Protein AF-A0A1E3PKC6-F1 (afdb_monomer)

pLDDT: mean 86.84, std 13.43, range [43.38, 97.5]

Radius of gyration: 14.06 Å; Cα contacts (8 Å, |Δi|>4): 110; chains: 1; bounding box: 42×38×21 Å

Solvent-accessible surface area (backbone atoms only — not comparable to full-atom values): 4384 Å² total; per-residue (Å²): 136,86,81,82,74,80,76,77,85,67,42,54,83,31,30,39,20,32,50,40,71,52,76,65,33,49,52,51,53,60,59,42,60,79,57,45,47,62,41,45,34,32,28,49,100,64,84,69,54,71,81,77,39,66,84,43,43,83,44,55,65,69,53,40,68,73,63,33,78,42,79,48,111

Mean predicted aligned error: 6.53 Å

Secondary structure (DSSP, 8-state):
------PPPPGGG-EEEEE--SHHHHHHHHHHHHTT-SEEEEE-SSPPPHHHHTTPEE--HHHHHHH-SEEE-

InterPro domains:
  IPR006140 D-isomer specific 2-hydroxyacid dehydrogenase, NAD-binding domain [PF02826] (3-72)
  IPR036291 NAD(P)-binding domain superfamily [SSF51735] (5-72)

Organism: NCBI:txid857566

Structure (mmCIF, N/CA/C/O backbone):
data_AF-A0A1E3PKC6-F1
#
_entry.id   AF-A0A1E3PKC6-F1
#
loop_
_atom_site.group_PDB
_atom_site.id
_atom_site.type_symbol
_atom_site.label_atom_id
_atom_site.label_alt_id
_atom_site.label_comp_id
_atom_site.label_asym_id
_atom_site.label_entity_id
_atom_site.label_seq_id
_atom_site.pdbx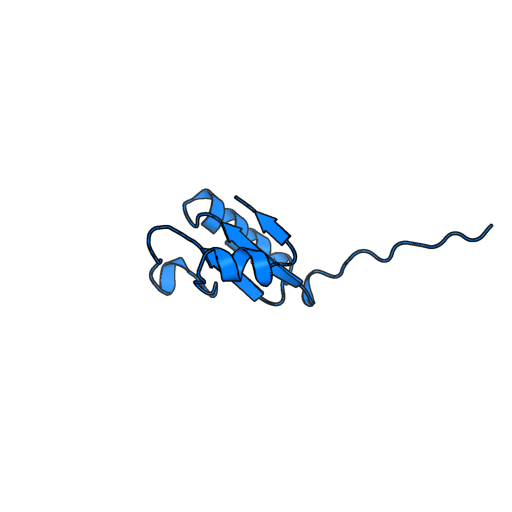_PDB_ins_code
_atom_site.Cartn_x
_atom_site.Cartn_y
_atom_site.Cartn_z
_atom_site.occupancy
_atom_site.B_iso_or_equiv
_atom_site.auth_seq_id
_atom_site.auth_comp_id
_atom_site.auth_asym_id
_atom_site.auth_atom_id
_atom_site.pdbx_PDB_model_num
ATOM 1 N N . MET A 1 1 ? 30.715 -28.659 -6.565 1.00 43.38 1 MET A N 1
ATOM 2 C CA . MET A 1 1 ? 30.274 -27.255 -6.471 1.00 43.38 1 MET A CA 1
ATOM 3 C C . MET A 1 1 ? 28.874 -27.179 -7.060 1.00 43.38 1 MET A C 1
ATOM 5 O O . MET A 1 1 ? 28.752 -27.165 -8.274 1.00 43.38 1 MET A O 1
ATOM 9 N N . ASP A 1 2 ? 27.838 -27.243 -6.223 1.00 50.22 2 ASP A N 1
ATOM 10 C CA . ASP A 1 2 ? 26.454 -26.970 -6.634 1.00 50.22 2 ASP A CA 1
ATOM 11 C C . ASP A 1 2 ? 26.195 -25.484 -6.359 1.00 50.22 2 ASP A C 1
ATOM 13 O O . ASP A 1 2 ? 26.082 -25.075 -5.206 1.00 50.22 2 ASP A O 1
ATOM 17 N N . GLN A 1 3 ? 26.256 -24.644 -7.394 1.00 51.72 3 GLN A N 1
ATOM 18 C CA . GLN A 1 3 ? 25.856 -23.243 -7.278 1.00 51.72 3 GLN A CA 1
ATOM 19 C C . GLN A 1 3 ? 24.369 -23.164 -7.611 1.00 51.72 3 GLN A C 1
ATOM 21 O O . GLN A 1 3 ? 23.994 -22.952 -8.762 1.00 51.72 3 GLN A O 1
ATOM 26 N N . SER A 1 4 ? 23.520 -23.360 -6.605 1.00 53.72 4 SER A N 1
ATOM 27 C CA . SER A 1 4 ? 22.082 -23.144 -6.728 1.00 53.72 4 SER A CA 1
ATOM 28 C C . SER A 1 4 ? 21.835 -21.635 -6.894 1.00 53.72 4 SER A C 1
ATOM 30 O O . SER A 1 4 ? 21.891 -20.859 -5.942 1.00 53.72 4 SER A O 1
ATOM 32 N N . TYR A 1 5 ? 21.649 -21.193 -8.136 1.00 54.19 5 TYR A N 1
ATOM 33 C CA . TYR A 1 5 ? 21.328 -19.808 -8.469 1.00 54.19 5 TYR A CA 1
ATOM 34 C C . TYR A 1 5 ? 19.896 -19.525 -7.996 1.00 54.19 5 TYR A C 1
ATOM 36 O O . TYR A 1 5 ? 18.946 -20.096 -8.534 1.00 54.19 5 TYR A O 1
ATOM 44 N N . THR A 1 6 ? 1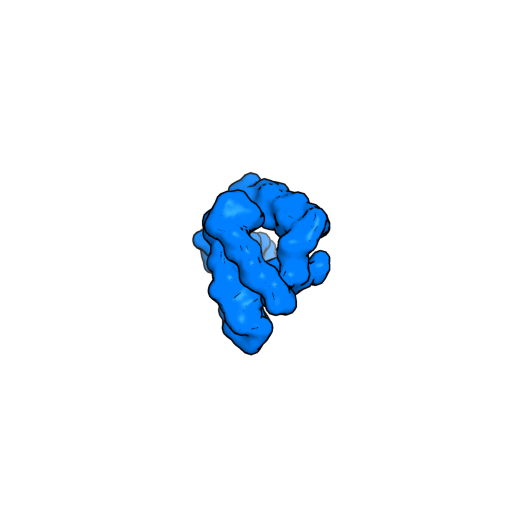9.713 -18.669 -6.989 1.00 54.69 6 THR A N 1
ATOM 45 C CA . THR A 1 6 ? 18.379 -18.154 -6.654 1.00 54.69 6 THR A CA 1
ATOM 46 C C . THR A 1 6 ? 17.896 -17.327 -7.839 1.00 54.69 6 THR A C 1
ATOM 48 O O . THR A 1 6 ? 18.387 -16.224 -8.079 1.00 54.69 6 THR A O 1
ATOM 51 N N . VAL A 1 7 ? 16.958 -17.873 -8.614 1.00 62.72 7 VAL A N 1
ATOM 52 C CA . VAL A 1 7 ? 16.226 -17.107 -9.623 1.00 62.72 7 VAL A CA 1
ATOM 53 C C . VAL A 1 7 ? 15.516 -15.955 -8.905 1.00 62.72 7 VAL A C 1
ATOM 55 O O . VAL A 1 7 ? 14.825 -16.170 -7.909 1.00 62.72 7 VAL A O 1
ATOM 58 N N . GLY A 1 8 ? 15.756 -14.717 -9.344 1.00 60.44 8 GLY A N 1
ATOM 59 C CA . GLY A 1 8 ? 15.073 -13.553 -8.782 1.00 60.44 8 GLY A CA 1
ATOM 60 C C . GLY A 1 8 ? 13.559 -13.715 -8.925 1.00 60.44 8 GLY A C 1
ATOM 61 O O . GLY A 1 8 ? 13.088 -14.224 -9.941 1.00 60.44 8 GLY A O 1
ATOM 62 N N . ASN A 1 9 ? 12.795 -13.312 -7.907 1.00 62.91 9 ASN A N 1
ATOM 63 C CA . ASN A 1 9 ? 11.336 -13.349 -7.990 1.00 62.91 9 ASN A CA 1
ATOM 64 C C . ASN A 1 9 ? 10.865 -12.385 -9.085 1.00 62.91 9 ASN A C 1
ATOM 66 O O . ASN A 1 9 ? 11.084 -11.179 -8.982 1.00 62.91 9 ASN A O 1
ATOM 70 N N . ASP A 1 10 ? 10.193 -12.919 -10.101 1.00 69.69 10 ASP A N 1
ATOM 71 C CA . ASP A 1 10 ? 9.563 -12.120 -11.144 1.00 69.69 10 ASP A CA 1
ATOM 72 C C . ASP A 1 10 ? 8.373 -11.325 -10.560 1.00 69.69 10 ASP A C 1
ATOM 74 O O . ASP A 1 10 ? 7.463 -11.922 -9.967 1.00 69.69 10 ASP A O 1
ATOM 78 N N . PRO A 1 11 ? 8.359 -9.986 -10.682 1.00 67.12 11 PRO A N 1
ATOM 79 C CA . PRO A 1 11 ? 7.301 -9.149 -10.120 1.00 67.12 11 PRO A CA 1
ATOM 80 C C . PRO A 1 11 ? 5.959 -9.332 -10.840 1.00 67.12 11 PRO A C 1
ATOM 82 O O . PRO A 1 11 ? 4.913 -9.086 -10.236 1.00 67.12 11 PRO A O 1
ATOM 85 N N . SER A 1 12 ? 5.940 -9.829 -12.081 1.00 75.19 12 SER A N 1
ATOM 86 C CA . SER A 1 12 ? 4.714 -9.962 -12.874 1.00 75.19 12 SER A CA 1
ATOM 87 C C . SER A 1 12 ? 3.744 -11.018 -12.379 1.00 75.19 12 SER A C 1
ATOM 89 O O . SER A 1 12 ? 2.570 -10.991 -12.740 1.00 75.19 12 SER A O 1
ATOM 91 N N . SER A 1 13 ? 4.182 -11.893 -11.476 1.00 80.44 13 SER A N 1
ATOM 92 C CA . SER A 1 13 ? 3.299 -12.838 -10.786 1.00 80.44 13 SER A CA 1
ATOM 93 C C . SER A 1 13 ? 2.871 -12.381 -9.387 1.00 80.44 13 SER A C 1
ATOM 95 O O . SER A 1 13 ? 2.138 -13.110 -8.718 1.00 80.44 13 SER A O 1
ATOM 97 N N . LYS A 1 14 ? 3.313 -11.201 -8.933 1.00 88.75 14 LYS A N 1
ATOM 98 C CA . LYS A 1 14 ? 3.253 -10.778 -7.527 1.00 88.75 14 LYS A CA 1
ATOM 99 C C . LYS A 1 14 ? 2.243 -9.666 -7.269 1.00 88.75 14 LYS A C 1
ATOM 101 O O . LYS A 1 14 ? 1.967 -8.839 -8.141 1.00 88.75 14 LYS A O 1
ATOM 106 N N . ILE A 1 15 ? 1.694 -9.664 -6.056 1.00 94.25 15 ILE A N 1
ATOM 107 C CA . ILE A 1 15 ? 0.765 -8.645 -5.567 1.00 94.25 15 ILE A CA 1
ATOM 108 C C . ILE A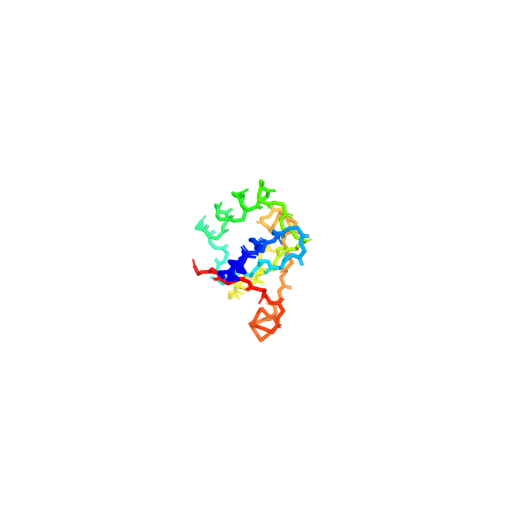 1 15 ? 1.516 -7.658 -4.673 1.00 94.25 15 ILE A C 1
ATOM 110 O O . ILE A 1 15 ? 2.131 -8.049 -3.679 1.00 94.25 15 ILE A O 1
ATOM 114 N N . LEU A 1 16 ? 1.423 -6.373 -5.011 1.00 95.19 16 LEU A N 1
ATOM 115 C CA . LEU A 1 16 ? 1.942 -5.283 -4.193 1.00 95.19 16 LEU A CA 1
ATOM 116 C C . LEU A 1 16 ? 0.836 -4.722 -3.292 1.00 95.19 16 LEU A C 1
ATOM 118 O O . LEU A 1 16 ? -0.177 -4.233 -3.789 1.00 95.19 16 LEU A O 1
ATOM 122 N N . GLY A 1 17 ? 1.056 -4.754 -1.982 1.00 96.94 17 GLY A N 1
ATOM 123 C CA . GLY A 1 17 ? 0.233 -4.109 -0.964 1.00 96.94 17 GLY A CA 1
ATOM 124 C C . GLY A 1 17 ? 0.788 -2.750 -0.548 1.00 96.94 17 GLY A C 1
ATOM 125 O O . GLY A 1 17 ? 1.952 -2.643 -0.168 1.00 96.94 17 GLY A O 1
ATOM 126 N N . ILE A 1 18 ? -0.048 -1.715 -0.561 1.00 96.38 18 ILE A N 1
ATOM 127 C CA . ILE A 1 18 ? 0.306 -0.369 -0.087 1.00 96.38 18 ILE A CA 1
ATOM 128 C C . ILE A 1 18 ? -0.533 -0.038 1.149 1.00 96.38 18 ILE A C 1
ATOM 130 O O . ILE A 1 18 ? -1.757 0.107 1.075 1.00 96.38 18 ILE A O 1
ATOM 134 N N . LEU A 1 19 ? 0.124 0.073 2.300 1.00 95.12 19 LEU A N 1
ATOM 135 C CA . LEU A 1 19 ? -0.494 0.463 3.558 1.00 95.12 19 LEU A CA 1
ATOM 136 C C . LEU A 1 19 ? -0.396 1.982 3.719 1.00 95.12 19 LEU A C 1
ATOM 138 O O . LEU A 1 19 ? 0.638 2.504 4.105 1.00 95.12 19 LEU A O 1
ATOM 142 N N . GLY A 1 20 ? -1.491 2.690 3.456 1.00 90.75 20 GLY A N 1
ATOM 143 C CA . GLY A 1 20 ? -1.532 4.150 3.489 1.00 90.75 20 GLY A CA 1
ATOM 144 C C . GLY A 1 20 ? -1.307 4.754 2.106 1.00 90.75 20 GLY A C 1
ATOM 145 O O . GLY A 1 20 ? -0.185 4.941 1.645 1.00 90.75 20 GLY A O 1
ATOM 146 N N . MET A 1 21 ? -2.400 5.117 1.434 1.00 92.25 21 MET A N 1
ATOM 147 C CA . MET A 1 21 ? -2.347 5.660 0.075 1.00 92.25 21 MET A CA 1
ATOM 148 C C . MET A 1 21 ? -2.414 7.196 0.038 1.00 92.25 21 MET A C 1
ATOM 150 O O . MET A 1 21 ? -3.284 7.786 -0.600 1.00 92.25 21 MET A O 1
ATOM 154 N N . ASP A 1 22 ? -1.486 7.841 0.750 1.00 89.56 22 ASP A N 1
ATOM 155 C CA . ASP A 1 22 ? -1.292 9.300 0.733 1.00 89.56 22 ASP A CA 1
ATOM 156 C C . ASP A 1 22 ? -0.344 9.722 -0.423 1.00 89.56 22 ASP A C 1
ATOM 158 O O . ASP A 1 22 ? -0.264 9.046 -1.448 1.00 89.56 22 ASP A O 1
ATOM 162 N N . GLY A 1 23 ? 0.368 10.852 -0.348 1.00 89.25 23 GLY A N 1
ATOM 163 C CA . GLY A 1 23 ? 1.336 11.291 -1.361 1.00 89.25 23 GLY A CA 1
ATOM 164 C C . GLY A 1 23 ? 2.419 10.251 -1.649 1.00 89.25 23 GLY A C 1
ATOM 165 O O . GLY A 1 23 ? 2.684 9.960 -2.815 1.00 89.25 23 GLY A O 1
ATOM 166 N N . ILE A 1 24 ? 2.977 9.637 -0.601 1.00 89.62 24 ILE A N 1
ATOM 167 C CA . ILE A 1 24 ? 4.021 8.610 -0.730 1.00 89.62 24 ILE A CA 1
ATOM 168 C C . ILE A 1 24 ? 3.446 7.351 -1.383 1.00 89.62 24 ILE A C 1
ATOM 170 O O . ILE A 1 24 ? 3.955 6.918 -2.413 1.00 89.62 24 ILE A O 1
ATOM 174 N N . GLY A 1 25 ? 2.336 6.819 -0.862 1.00 91.56 25 GLY A N 1
ATOM 175 C CA . GLY A 1 25 ? 1.693 5.631 -1.428 1.00 91.56 25 GLY A CA 1
ATOM 176 C C . GLY A 1 25 ? 1.304 5.805 -2.901 1.00 91.56 25 GLY A C 1
ATOM 177 O O . GLY A 1 25 ? 1.501 4.897 -3.707 1.00 91.56 25 GLY A O 1
ATOM 178 N N . ARG A 1 26 ? 0.844 7.000 -3.302 1.00 92.88 26 ARG A N 1
ATOM 179 C CA . ARG A 1 26 ? 0.553 7.316 -4.713 1.00 92.88 26 ARG A CA 1
ATOM 180 C C . ARG A 1 26 ? 1.807 7.358 -5.586 1.00 92.88 26 ARG A C 1
ATOM 182 O O . ARG A 1 26 ? 1.750 6.879 -6.719 1.00 92.88 26 ARG A O 1
ATOM 189 N N . ALA A 1 27 ? 2.916 7.895 -5.075 1.00 92.56 27 ALA A N 1
ATOM 190 C CA . ALA A 1 27 ? 4.196 7.906 -5.780 1.00 92.56 27 ALA A CA 1
ATOM 191 C C . ALA A 1 27 ? 4.768 6.488 -5.935 1.00 92.56 27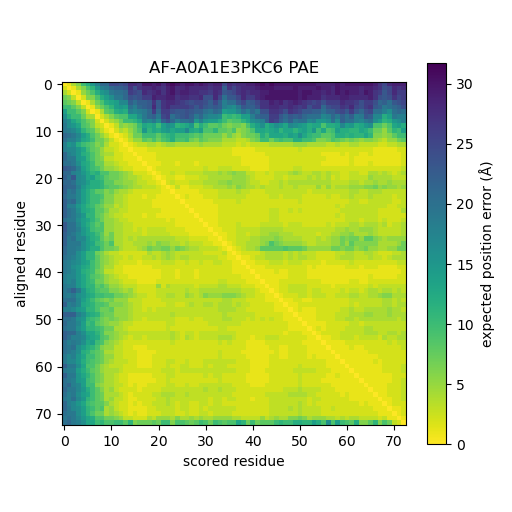 ALA A C 1
ATOM 193 O O . ALA A 1 27 ? 5.202 6.117 -7.023 1.00 92.56 27 ALA A O 1
ATOM 194 N N . VAL A 1 28 ? 4.697 5.669 -4.880 1.00 91.62 28 VAL A N 1
ATOM 195 C CA . VAL A 1 28 ? 5.104 4.256 -4.907 1.00 91.62 28 VAL A CA 1
ATOM 196 C C . VAL A 1 28 ? 4.275 3.479 -5.924 1.00 91.62 28 VAL A C 1
ATOM 198 O O . VAL A 1 28 ? 4.835 2.776 -6.762 1.00 91.62 28 VAL A O 1
ATOM 201 N N . ARG A 1 29 ? 2.949 3.643 -5.912 1.00 93.50 29 ARG A N 1
ATOM 202 C CA . ARG A 1 29 ? 2.036 3.041 -6.894 1.00 93.50 29 ARG A CA 1
ATOM 203 C C . ARG A 1 29 ? 2.412 3.425 -8.330 1.00 93.50 29 ARG A C 1
ATOM 205 O O . ARG A 1 29 ? 2.467 2.547 -9.185 1.00 93.50 29 ARG A O 1
ATOM 212 N N . GLU A 1 30 ? 2.703 4.702 -8.589 1.00 92.31 30 GLU A N 1
ATOM 213 C CA . GLU A 1 30 ? 3.108 5.171 -9.923 1.00 92.31 30 GLU A CA 1
ATOM 214 C C . GLU A 1 30 ? 4.402 4.496 -10.392 1.00 92.31 30 GLU A C 1
ATOM 216 O O . GLU A 1 30 ? 4.457 3.952 -11.492 1.00 92.31 30 GLU A O 1
ATOM 221 N N . GLN A 1 31 ? 5.425 4.452 -9.534 1.00 89.81 31 GLN A N 1
ATOM 222 C CA . GLN A 1 31 ? 6.687 3.776 -9.849 1.00 89.81 31 GLN A CA 1
ATOM 223 C C . GLN A 1 31 ? 6.489 2.268 -10.053 1.00 89.81 31 GLN A C 1
ATOM 225 O O . GLN A 1 31 ? 7.112 1.659 -10.921 1.00 89.81 31 GLN A O 1
ATOM 230 N N . SER A 1 32 ? 5.564 1.673 -9.301 1.00 88.94 32 SER A N 1
ATOM 231 C CA . SER A 1 32 ? 5.266 0.241 -9.349 1.00 88.94 32 SER A CA 1
ATOM 232 C C . SER A 1 32 ? 4.593 -0.197 -10.648 1.00 88.94 32 SER A C 1
ATOM 234 O O . SER A 1 32 ? 4.711 -1.364 -11.018 1.00 88.94 32 SER A O 1
ATOM 236 N N . LYS A 1 33 ? 3.955 0.714 -11.397 1.00 86.19 33 LYS A N 1
ATOM 237 C CA . LYS A 1 33 ? 3.435 0.396 -12.737 1.00 86.19 33 LYS A CA 1
ATOM 238 C C . LYS A 1 33 ? 4.530 -0.075 -13.688 1.00 86.19 33 LYS A C 1
ATOM 240 O O . LYS A 1 33 ? 4.307 -1.001 -14.460 1.00 86.19 33 LYS A O 1
ATOM 245 N N . ALA A 1 34 ? 5.711 0.541 -13.619 1.00 85.50 34 ALA A N 1
ATOM 246 C CA . ALA A 1 34 ? 6.844 0.174 -14.464 1.00 85.50 34 ALA A CA 1
ATOM 247 C C . ALA A 1 34 ? 7.466 -1.174 -14.063 1.00 85.50 34 ALA A C 1
ATOM 249 O O . ALA A 1 34 ? 8.135 -1.806 -14.875 1.00 85.50 34 ALA A O 1
ATOM 250 N N . LEU A 1 35 ? 7.225 -1.625 -12.828 1.00 83.69 35 LEU A N 1
ATOM 251 C CA . LEU A 1 35 ? 7.717 -2.901 -12.304 1.00 83.69 35 LEU A CA 1
ATOM 252 C C . LEU A 1 35 ? 6.835 -4.089 -12.712 1.00 83.69 35 LEU A C 1
ATOM 254 O O . LEU A 1 35 ? 7.218 -5.234 -12.496 1.00 83.69 35 LEU A O 1
ATOM 258 N N . GLY A 1 36 ? 5.672 -3.829 -13.316 1.00 82.44 36 GLY A N 1
ATOM 259 C CA . GLY A 1 36 ? 4.853 -4.857 -13.948 1.00 82.44 36 GLY A CA 1
ATOM 260 C C . GLY A 1 36 ? 4.171 -5.817 -12.979 1.00 82.44 36 GLY A C 1
ATOM 261 O O . GLY A 1 36 ? 3.929 -6.949 -13.377 1.00 82.44 36 GLY A O 1
ATOM 262 N N . PHE A 1 37 ? 3.867 -5.404 -11.742 1.00 89.12 37 PHE A N 1
ATOM 263 C CA . PHE A 1 37 ? 3.134 -6.235 -10.777 1.00 89.12 37 PHE A CA 1
ATOM 264 C C . PHE A 1 37 ? 1.804 -6.748 -11.334 1.00 89.12 37 PHE A C 1
ATOM 266 O O . PHE A 1 37 ? 1.083 -6.020 -12.017 1.00 89.12 37 PHE A O 1
ATOM 273 N N . LYS A 1 38 ? 1.428 -7.975 -10.954 1.00 89.56 38 LYS A N 1
ATOM 274 C CA . LYS A 1 38 ? 0.141 -8.574 -11.341 1.00 89.56 38 LYS A CA 1
ATOM 275 C C . LYS A 1 38 ? -1.040 -7.728 -10.873 1.00 89.56 38 LYS A C 1
ATOM 277 O O . LYS A 1 38 ? -2.042 -7.598 -11.573 1.00 89.56 38 LYS A O 1
ATOM 282 N N . LYS A 1 39 ? -0.951 -7.232 -9.637 1.00 93.44 39 LYS A N 1
ATOM 283 C CA . LYS A 1 39 ? -2.003 -6.453 -8.986 1.00 93.44 39 LYS A CA 1
ATOM 284 C C . LYS A 1 39 ? -1.402 -5.536 -7.931 1.00 93.44 39 LYS A C 1
ATOM 286 O O . LYS A 1 39 ? -0.466 -5.923 -7.235 1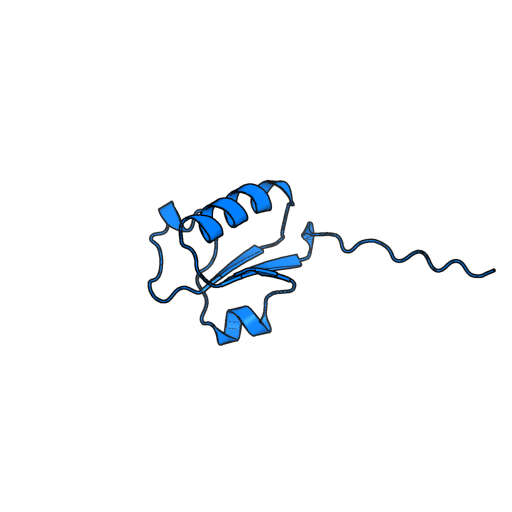.00 93.44 39 LYS A O 1
ATOM 291 N N . ILE A 1 40 ? -1.995 -4.357 -7.785 1.00 95.06 40 ILE A N 1
ATOM 292 C CA . ILE A 1 40 ? -1.722 -3.446 -6.676 1.00 95.06 40 ILE A CA 1
ATOM 293 C C . ILE A 1 40 ? -2.987 -3.373 -5.822 1.00 95.06 40 ILE A C 1
ATOM 295 O O . ILE A 1 40 ? -4.071 -3.086 -6.335 1.00 95.06 40 ILE A O 1
ATOM 299 N N . ILE A 1 41 ? -2.852 -3.655 -4.531 1.00 97.19 41 ILE A N 1
ATOM 300 C CA . ILE A 1 41 ? -3.917 -3.528 -3.536 1.00 97.19 41 ILE A CA 1
ATOM 301 C C . ILE A 1 41 ? -3.496 -2.518 -2.474 1.00 97.19 41 ILE A C 1
ATOM 303 O O . ILE A 1 41 ? -2.309 -2.347 -2.203 1.00 97.19 41 ILE A O 1
ATOM 307 N N . TYR A 1 42 ? -4.454 -1.830 -1.867 1.00 97.31 42 TYR A N 1
ATOM 308 C CA . TYR A 1 42 ? -4.157 -0.841 -0.840 1.00 97.31 42 TYR A CA 1
ATOM 309 C C . TYR A 1 42 ? -5.182 -0.848 0.282 1.00 97.31 42 TYR A C 1
ATOM 311 O O . TYR A 1 42 ? -6.353 -1.180 0.093 1.00 97.31 42 TYR A O 1
ATOM 319 N N . ASN A 1 43 ? -4.727 -0.426 1.455 1.00 96.88 43 ASN A N 1
ATOM 320 C CA . ASN A 1 43 ? -5.591 -0.085 2.569 1.00 96.88 43 ASN A CA 1
ATOM 321 C C . ASN A 1 43 ? -5.269 1.332 3.036 1.00 96.88 43 ASN A C 1
ATOM 323 O O . ASN A 1 43 ? -4.115 1.750 3.098 1.00 96.88 43 ASN A O 1
ATOM 327 N N . SER A 1 44 ? -6.310 2.076 3.370 1.00 93.12 44 SER A N 1
ATOM 328 C CA . SER A 1 44 ? -6.213 3.406 3.951 1.00 93.12 44 SER A CA 1
ATOM 329 C C . SER A 1 44 ? -7.432 3.652 4.841 1.00 93.12 44 SER A C 1
ATOM 331 O O . SER A 1 44 ? -8.505 3.100 4.564 1.00 93.12 44 SER A O 1
ATOM 333 N N . PRO A 1 45 ? -7.304 4.493 5.886 1.00 92.94 45 PRO A N 1
ATOM 334 C CA . PRO A 1 45 ? -8.433 4.836 6.750 1.00 92.94 45 PRO A CA 1
ATOM 335 C C . PRO A 1 45 ? -9.605 5.452 5.974 1.00 92.94 45 PRO A C 1
ATOM 337 O O . PRO A 1 45 ? -10.756 5.222 6.322 1.00 92.94 45 PRO A O 1
ATOM 340 N N . ASN A 1 46 ? -9.322 6.169 4.881 1.00 91.69 46 ASN A N 1
ATOM 341 C CA . ASN A 1 46 ? -10.330 6.657 3.943 1.00 91.69 46 ASN A CA 1
ATOM 342 C C . ASN A 1 46 ? -10.094 6.044 2.560 1.00 91.69 46 ASN A C 1
ATOM 344 O O . ASN A 1 46 ? -8.978 6.115 2.035 1.00 91.69 46 ASN A O 1
ATOM 348 N N . LYS A 1 47 ? -11.132 5.452 1.959 1.00 93.38 47 LYS A N 1
ATOM 349 C CA . LYS A 1 47 ? -11.060 4.909 0.599 1.00 93.38 47 LYS A CA 1
ATOM 350 C C . LYS A 1 47 ? -10.955 6.051 -0.414 1.00 93.38 47 LYS A C 1
ATOM 352 O O . LYS A 1 47 ? -11.776 6.963 -0.419 1.00 93.38 47 LYS A O 1
ATOM 357 N N . LEU A 1 48 ? -9.951 5.974 -1.280 1.00 93.44 48 LEU A N 1
ATOM 358 C CA . LEU A 1 48 ? -9.778 6.905 -2.396 1.00 93.44 48 LEU A CA 1
ATOM 359 C C . LEU A 1 48 ? -10.868 6.743 -3.466 1.00 93.44 48 LEU A C 1
ATOM 361 O O . LEU A 1 48 ? -11.380 5.644 -3.688 1.00 93.44 48 LEU A O 1
ATOM 365 N N . SER A 1 49 ? -11.159 7.834 -4.174 1.00 94.31 49 SER A N 1
ATOM 366 C CA . SER A 1 49 ? -11.924 7.804 -5.424 1.00 94.31 49 SER A CA 1
ATOM 367 C C . SER A 1 49 ? -11.195 6.993 -6.497 1.00 94.31 49 SER A C 1
ATOM 369 O O . SER A 1 49 ? -9.971 6.869 -6.467 1.00 94.31 49 SER A O 1
ATOM 371 N N . ASN A 1 50 ? -11.937 6.499 -7.489 1.00 91.00 50 ASN A N 1
ATOM 372 C CA . ASN A 1 50 ? -11.392 5.647 -8.550 1.00 91.00 50 ASN A CA 1
ATOM 373 C C . ASN A 1 50 ? -10.236 6.314 -9.323 1.00 91.00 50 ASN A C 1
ATOM 375 O O . ASN A 1 50 ? -9.255 5.654 -9.649 1.00 91.00 50 ASN A O 1
ATOM 379 N N . GLU A 1 51 ? -10.328 7.628 -9.549 1.00 91.69 51 GLU A N 1
ATOM 380 C CA . GLU A 1 51 ? -9.278 8.434 -10.190 1.00 91.69 51 GLU A CA 1
ATOM 381 C C . GLU A 1 51 ? -7.988 8.497 -9.361 1.00 91.69 51 GLU A C 1
ATOM 383 O O . GLU A 1 51 ? -6.897 8.430 -9.910 1.00 91.69 51 GLU A O 1
ATOM 388 N N . LEU A 1 52 ? -8.093 8.593 -8.032 1.00 91.00 52 LEU A N 1
ATOM 389 C CA . LEU A 1 52 ? -6.925 8.659 -7.147 1.00 91.00 52 LEU A CA 1
ATOM 390 C C . LEU A 1 52 ? -6.324 7.280 -6.858 1.00 91.00 52 LEU A C 1
ATOM 392 O O . LEU A 1 52 ? -5.129 7.176 -6.581 1.00 91.00 52 LEU A O 1
ATOM 396 N N . ALA A 1 53 ? -7.149 6.233 -6.890 1.00 91.69 53 ALA A N 1
ATOM 397 C CA . ALA A 1 53 ? -6.698 4.854 -6.759 1.00 91.69 53 ALA A CA 1
ATOM 398 C C . ALA A 1 53 ? -5.934 4.386 -8.008 1.00 91.69 53 ALA A C 1
ATOM 400 O O . ALA A 1 53 ? -5.016 3.575 -7.887 1.00 91.69 53 ALA A O 1
ATOM 401 N N . ASP A 1 54 ? -6.302 4.909 -9.184 1.00 93.69 54 ASP A N 1
ATOM 402 C CA . ASP A 1 54 ? -5.626 4.711 -10.471 1.00 93.69 54 ASP A CA 1
ATOM 403 C C . ASP A 1 54 ? -5.251 3.239 -10.725 1.00 93.69 54 ASP A C 1
ATOM 405 O O . ASP A 1 54 ? -4.085 2.858 -10.860 1.00 93.69 54 ASP A O 1
ATOM 409 N N . GLY A 1 55 ? -6.280 2.387 -10.694 1.00 91.25 55 GLY A N 1
ATOM 410 C CA . GLY A 1 55 ? -6.175 0.947 -10.940 1.00 91.25 55 GLY A CA 1
ATOM 411 C C . GLY A 1 55 ? -5.805 0.089 -9.725 1.00 91.25 55 GLY A C 1
ATOM 412 O O . GLY A 1 55 ? -5.871 -1.134 -9.828 1.00 91.25 55 GLY A O 1
ATOM 413 N N . ALA A 1 56 ? -5.462 0.682 -8.577 1.00 94.81 56 ALA A N 1
ATOM 414 C CA . ALA A 1 56 ? -5.253 -0.073 -7.343 1.00 94.81 56 ALA A CA 1
ATOM 415 C C . ALA A 1 56 ? -6.586 -0.470 -6.686 1.00 94.81 56 ALA A C 1
ATOM 417 O O . ALA A 1 56 ? -7.543 0.306 -6.655 1.00 94.81 56 ALA A O 1
ATOM 418 N N . GLU A 1 57 ? -6.645 -1.669 -6.112 1.00 96.25 57 GLU A N 1
ATOM 419 C CA . GLU A 1 57 ? -7.849 -2.176 -5.451 1.00 96.25 57 GLU A CA 1
ATOM 420 C C . GLU A 1 57 ? -7.838 -1.880 -3.948 1.00 96.25 57 GLU A C 1
ATOM 422 O O . GLU A 1 57 ? -6.897 -2.235 -3.241 1.00 96.25 57 GLU A O 1
ATOM 427 N N . TYR A 1 58 ? -8.911 -1.268 -3.444 1.00 96.88 58 TYR A N 1
ATOM 428 C CA . TYR A 1 58 ? -9.087 -1.072 -2.006 1.00 96.88 58 TYR A CA 1
ATOM 429 C C . TYR A 1 58 ? -9.491 -2.378 -1.325 1.00 96.88 58 TYR A C 1
ATOM 431 O O . TYR A 1 58 ? -10.517 -2.964 -1.676 1.00 96.88 58 TYR A O 1
ATOM 439 N N . VAL A 1 59 ? -8.746 -2.771 -0.298 1.00 97.50 59 VAL A N 1
ATOM 440 C CA . VAL A 1 59 ? -9.018 -3.958 0.517 1.00 97.50 59 VAL A CA 1
ATOM 441 C C . VAL A 1 59 ? -8.962 -3.620 2.007 1.00 97.50 59 VAL A C 1
ATOM 443 O O . VAL A 1 59 ? -8.346 -2.637 2.422 1.00 97.50 59 VAL A O 1
ATOM 446 N N . SER A 1 60 ? -9.592 -4.446 2.843 1.00 97.06 60 SER A N 1
ATOM 447 C CA . SER A 1 60 ? -9.420 -4.382 4.300 1.00 97.06 60 SER A CA 1
ATOM 448 C C . SER A 1 60 ? -7.967 -4.663 4.695 1.00 97.06 60 SER A C 1
ATOM 450 O O . SER A 1 60 ? -7.258 -5.370 3.979 1.00 97.06 60 SER A O 1
ATOM 452 N N . PHE A 1 61 ? -7.540 -4.173 5.860 1.00 96.12 61 PHE A N 1
ATOM 453 C CA . PHE A 1 61 ? -6.182 -4.388 6.370 1.00 96.12 61 PHE A CA 1
ATOM 454 C C . PHE A 1 61 ? -5.800 -5.876 6.425 1.00 96.12 61 PHE A C 1
ATOM 456 O O . PHE A 1 61 ? -4.744 -6.258 5.934 1.00 96.12 61 PHE A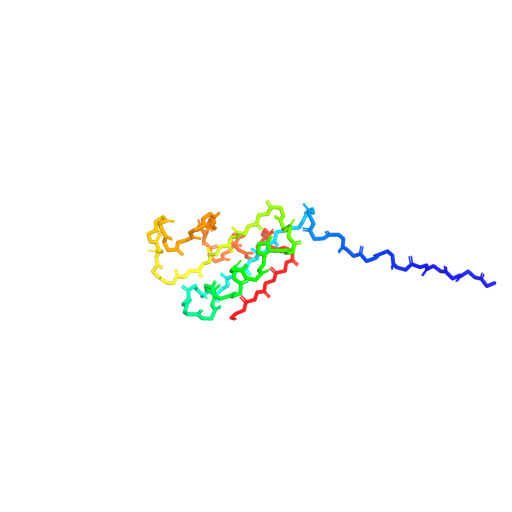 O 1
ATOM 463 N N . GLU A 1 62 ? -6.696 -6.735 6.915 1.00 96.81 62 GLU A N 1
ATOM 464 C CA . GLU A 1 62 ? -6.468 -8.187 6.968 1.00 96.81 62 GLU A CA 1
ATOM 465 C C . GLU A 1 62 ? -6.252 -8.802 5.577 1.00 96.81 62 GLU A C 1
ATOM 467 O O . GLU A 1 62 ? -5.338 -9.599 5.385 1.00 96.81 62 GLU A O 1
ATOM 472 N N . ASN A 1 63 ? -7.038 -8.383 4.579 1.00 96.50 63 ASN A N 1
ATOM 473 C CA . ASN A 1 63 ? -6.876 -8.848 3.200 1.00 96.50 63 ASN A CA 1
ATOM 474 C C . ASN A 1 63 ? -5.574 -8.346 2.571 1.00 96.50 63 ASN A C 1
ATOM 476 O O . ASN A 1 63 ? -4.958 -9.080 1.798 1.00 96.50 63 ASN A O 1
ATOM 480 N N . LEU A 1 64 ? -5.144 -7.126 2.912 1.00 97.12 64 LEU A N 1
ATOM 481 C CA . LEU A 1 64 ? -3.847 -6.605 2.490 1.00 97.12 64 LEU A CA 1
ATOM 482 C C . LEU A 1 64 ? -2.718 -7.486 3.027 1.00 97.12 64 LEU A C 1
ATOM 484 O O . LEU A 1 64 ? -1.864 -7.900 2.249 1.00 97.12 64 LEU A O 1
ATOM 488 N N . LEU A 1 65 ? -2.746 -7.830 4.317 1.00 95.00 65 LEU A N 1
ATOM 489 C 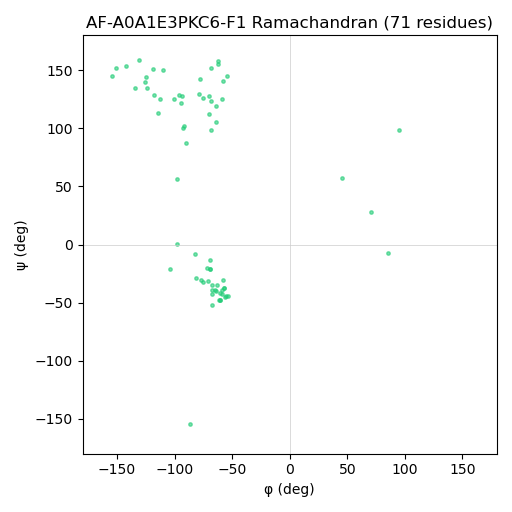CA . LEU A 1 65 ? -1.742 -8.706 4.926 1.00 95.00 65 LEU A CA 1
ATOM 490 C C . LEU A 1 65 ? -1.766 -10.128 4.347 1.00 95.00 65 LEU A C 1
ATOM 492 O O . LEU A 1 65 ? -0.711 -10.716 4.138 1.00 95.00 65 LEU A O 1
ATOM 496 N N . ALA A 1 66 ? -2.953 -10.678 4.082 1.00 96.31 66 ALA A N 1
ATOM 497 C CA . ALA A 1 66 ? -3.103 -12.053 3.608 1.00 96.31 66 ALA A CA 1
ATOM 498 C C . ALA A 1 66 ? -2.759 -12.240 2.121 1.00 96.31 66 ALA A C 1
ATOM 500 O O . ALA A 1 66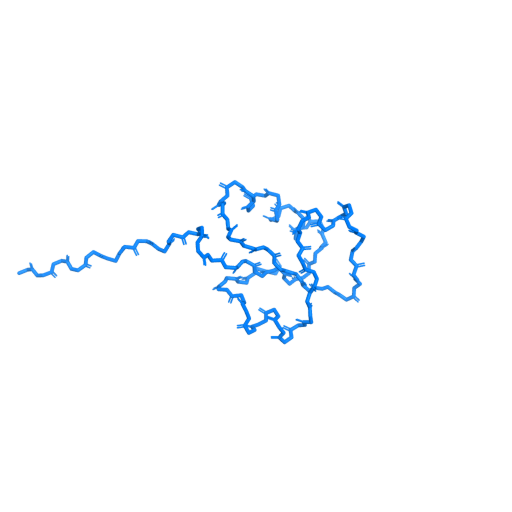 ? -2.330 -13.322 1.728 1.00 96.31 66 ALA A O 1
ATOM 501 N N . SER A 1 67 ? -2.979 -11.215 1.289 1.00 94.06 67 SER A N 1
ATOM 502 C CA . SER A 1 67 ? -2.871 -11.335 -0.175 1.00 94.06 67 SER A CA 1
ATOM 503 C C . SER A 1 67 ? -1.599 -10.731 -0.763 1.00 94.06 67 SER A C 1
ATOM 505 O O . SER A 1 67 ? -1.254 -11.055 -1.896 1.00 94.06 67 SER A O 1
ATOM 507 N N . SER A 1 68 ? -0.931 -9.819 -0.054 1.00 94.94 68 SER A N 1
ATOM 508 C CA . SER A 1 68 ? 0.246 -9.130 -0.591 1.00 94.94 68 SER A CA 1
ATOM 509 C C . SER A 1 68 ? 1.484 -10.012 -0.505 1.00 94.94 68 SER A C 1
ATOM 511 O O . SER A 1 68 ? 1.827 -10.502 0.566 1.00 94.94 68 SER A O 1
ATOM 513 N N . ASP A 1 69 ? 2.211 -10.144 -1.612 1.00 92.56 69 ASP A N 1
ATOM 514 C CA . ASP A 1 69 ? 3.553 -10.728 -1.591 1.00 92.56 69 ASP A CA 1
ATOM 515 C C . ASP A 1 69 ? 4.581 -9.738 -1.024 1.00 92.56 69 ASP A C 1
ATOM 517 O O . ASP A 1 69 ? 5.578 -10.137 -0.425 1.00 92.56 69 ASP A O 1
ATOM 521 N N . ILE A 1 70 ? 4.353 -8.441 -1.253 1.00 91.56 70 ILE A N 1
ATOM 522 C CA . ILE A 1 70 ? 5.214 -7.332 -0.830 1.00 91.56 70 ILE A CA 1
ATOM 523 C C . ILE A 1 70 ? 4.326 -6.245 -0.234 1.00 91.56 70 ILE A C 1
ATOM 525 O O . ILE A 1 70 ? 3.307 -5.905 -0.830 1.00 91.56 70 ILE A O 1
ATOM 529 N N . ILE A 1 71 ? 4.716 -5.680 0.910 1.00 93.56 71 ILE A N 1
ATOM 530 C CA . ILE A 1 71 ? 3.977 -4.605 1.585 1.00 93.56 71 ILE A CA 1
ATOM 531 C C . ILE A 1 71 ? 4.893 -3.398 1.783 1.00 93.56 71 ILE A C 1
ATOM 533 O O . ILE A 1 71 ? 6.023 -3.557 2.240 1.00 93.56 71 ILE A O 1
ATOM 537 N N . ILE A 1 72 ? 4.385 -2.205 1.471 1.00 88.44 72 ILE A N 1
ATOM 538 C CA . ILE A 1 72 ? 5.063 -0.914 1.663 1.00 88.44 72 ILE A CA 1
ATOM 539 C C . ILE A 1 72 ? 4.169 0.011 2.503 1.00 88.44 72 ILE A C 1
ATOM 541 O O . ILE A 1 72 ? 2.945 -0.047 2.360 1.00 88.44 72 ILE A O 1
ATOM 545 N N . ASN A 1 73 ? 4.768 0.839 3.369 1.00 80.38 73 ASN A N 1
ATOM 546 C CA . ASN A 1 73 ? 4.085 1.837 4.206 1.00 80.38 73 ASN A CA 1
ATOM 547 C C . ASN A 1 73 ? 4.328 3.286 3.755 1.00 80.38 73 ASN A C 1
ATOM 549 O O . ASN A 1 73 ? 5.239 3.512 2.928 1.00 80.38 73 ASN A O 1
#

Sequence (73 aa):
MDQSYTVGNDPSSKILGILGMDGIGRAVREQSKALGFKKIIYNSPNKLSNELADGAEYVSFENLLASSDIIIN

Foldseek 3Di:
DDPPDPDPDQQQAFEEEEEALDPVVLVVVVVCVVSNHVAYEYEDPDDDDCVSCVRYHYDDPVCSVVRGPYYDD

Nearest PDB structures (foldseek):
  8iq7-assembly2_D  TM=9.339E-01  e=1.452E-04  [Candida] b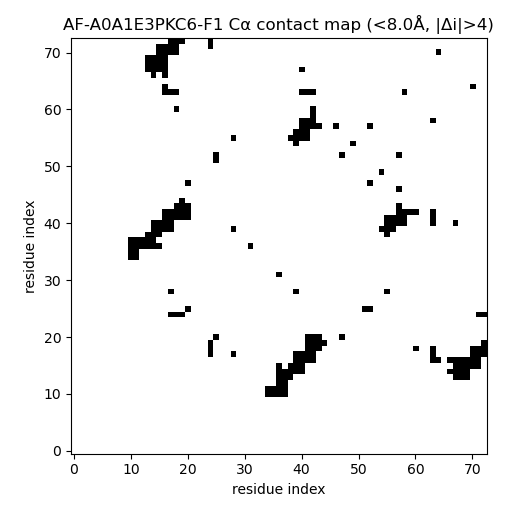oidinii
  2fss-assembly3_D  TM=9.250E-01  e=1.779E-04  [Candida] boidinii
  2j6i-assembly2_C  TM=9.338E-01  e=2.179E-04  [Candida] boidinii
  2j6i-assembly2_B  TM=9.272E-01  e=1.903E-04  [Candida] boidinii
  6d4b-assembly1_B  TM=9.210E-01  e=2.495E-04  [Candida] boidinii